Protein AF-A0A6N8SHF9-F1 (afdb_monomer)

Mean predicted aligned error: 7.09 Å

Solvent-accessible surface area (backbone atoms only — not comparable to full-atom values): 5812 Å² total; per-residue (Å²): 113,63,67,58,50,54,51,51,40,53,53,44,50,50,51,50,61,63,35,76,80,77,59,61,70,69,61,52,54,54,46,51,55,49,39,51,54,45,50,53,50,57,74,71,55,78,63,87,46,71,68,45,42,52,53,54,50,53,50,46,52,54,50,54,79,67,47,85,84,70,80,44,64,71,55,50,56,51,48,53,53,54,52,52,52,53,52,52,55,52,48,55,55,52,57,53,65,75,76,110

pLDDT: mean 82.64, std 9.95, range [54.16, 94.44]

Nearest PDB structures (foldseek):
  5f4y-assembly1_A  TM=4.133E-01  e=5.792E+00  Homo sapiens
  7jh6-assembly4_D  TM=4.321E-01  e=9.931E+00  synthetic construct

Secondary structure (DSSP, 8-state):
-HHHHHHHHHHHHHHHHHHTTT--HHHHHHHHHHHHHHHHHHHT----SHHHHHHHHHHHHHHHHT-TT---HHHHHHHHHHHHHHHHHHHHHHHHHHH-

Sequence (100 aa):
MVIALIGRFHEMRQQLYNSLHHCEGSVFDSLDKGVEAIFEAVMSYKPRNLAEYRETLLFLINAISRNDDGNNSRLISRLEELINQAVDELRVIGTIKTLS

Organism: NCBI:txid417745

Structure (mmCIF, N/CA/C/O backbone):
data_AF-A0A6N8SHF9-F1
#
_entry.id   AF-A0A6N8SHF9-F1
#
loop_
_atom_site.group_PDB
_atom_site.id
_atom_site.type_symbol
_atom_site.label_atom_id
_atom_site.label_alt_id
_atom_site.label_comp_id
_atom_site.label_asym_id
_atom_site.label_entity_id
_atom_site.label_seq_id
_atom_site.pdbx_PDB_ins_code
_atom_site.Cartn_x
_atom_site.Cartn_y
_atom_site.Cartn_z
_atom_site.occupancy
_atom_site.B_iso_or_equiv
_atom_site.auth_seq_id
_atom_site.auth_comp_id
_atom_site.auth_asym_id
_atom_site.auth_atom_id
_atom_site.pdbx_PDB_model_num
ATOM 1 N N . MET A 1 1 ? -8.780 -10.135 -1.903 1.00 82.38 1 MET A N 1
ATOM 2 C CA . MET A 1 1 ? -8.559 -9.511 -3.234 1.00 82.38 1 MET A CA 1
ATOM 3 C C . MET A 1 1 ? -7.219 -8.783 -3.302 1.00 82.38 1 MET A C 1
ATOM 5 O O . MET A 1 1 ? -6.463 -9.037 -4.229 1.00 82.38 1 MET A O 1
ATOM 9 N N . VAL A 1 2 ? -6.877 -7.954 -2.307 1.00 86.31 2 VAL A N 1
ATOM 10 C CA . VAL A 1 2 ? -5.578 -7.246 -2.254 1.00 86.31 2 VAL A CA 1
ATOM 11 C C . VAL A 1 2 ? -4.360 -8.170 -2.215 1.00 86.31 2 VAL A C 1
ATOM 13 O O . VAL A 1 2 ? -3.362 -7.877 -2.852 1.00 86.31 2 VAL A O 1
ATOM 16 N N . ILE A 1 3 ? -4.474 -9.338 -1.576 1.00 86.00 3 ILE A N 1
ATOM 17 C CA . ILE A 1 3 ? -3.411 -10.359 -1.550 1.00 86.00 3 ILE A CA 1
ATOM 18 C C . ILE A 1 3 ? -3.003 -10.774 -2.971 1.00 86.00 3 ILE A C 1
ATOM 20 O O . ILE A 1 3 ? -1.819 -10.874 -3.273 1.00 86.00 3 ILE A O 1
ATOM 24 N N . ALA A 1 4 ? -3.978 -10.953 -3.868 1.00 84.12 4 ALA A N 1
ATOM 25 C CA . ALA A 1 4 ? -3.707 -11.292 -5.263 1.00 84.12 4 ALA A CA 1
ATOM 26 C C . ALA A 1 4 ? -3.070 -10.118 -6.029 1.00 84.12 4 ALA A C 1
ATOM 28 O O . ALA A 1 4 ? -2.194 -10.337 -6.860 1.00 84.12 4 ALA A O 1
ATOM 29 N N . LEU A 1 5 ? -3.473 -8.875 -5.729 1.00 85.75 5 LEU A N 1
ATOM 30 C CA . LEU A 1 5 ? -2.858 -7.674 -6.307 1.00 85.75 5 LEU A CA 1
ATOM 31 C C . LEU A 1 5 ? -1.393 -7.533 -5.876 1.00 85.75 5 LEU A C 1
ATOM 33 O O . LEU A 1 5 ? -0.532 -7.308 -6.720 1.00 85.75 5 LEU A O 1
ATOM 37 N N . ILE A 1 6 ? -1.105 -7.728 -4.587 1.00 87.56 6 ILE A N 1
ATOM 38 C CA . ILE A 1 6 ? 0.254 -7.694 -4.033 1.00 87.56 6 ILE A CA 1
ATOM 39 C C . ILE A 1 6 ? 1.110 -8.814 -4.638 1.00 87.56 6 ILE A C 1
ATOM 41 O O . ILE A 1 6 ? 2.244 -8.565 -5.044 1.00 87.56 6 ILE A O 1
ATOM 45 N N . GLY A 1 7 ? 0.566 -10.027 -4.773 1.00 86.81 7 GLY A N 1
ATOM 46 C CA . GLY A 1 7 ? 1.251 -11.129 -5.458 1.00 86.81 7 GLY A CA 1
ATOM 47 C C . GLY A 1 7 ? 1.650 -10.754 -6.887 1.00 86.81 7 GLY A C 1
ATOM 48 O O . GLY A 1 7 ? 2.825 -10.830 -7.245 1.00 86.81 7 GLY A O 1
ATOM 49 N N . ARG A 1 8 ? 0.699 -10.228 -7.668 1.00 88.50 8 ARG A N 1
ATOM 50 C CA . ARG A 1 8 ? 0.949 -9.785 -9.046 1.00 88.50 8 ARG A CA 1
ATOM 51 C C . ARG A 1 8 ? 1.960 -8.637 -9.126 1.00 88.50 8 ARG A C 1
ATOM 53 O O . ARG A 1 8 ? 2.782 -8.611 -10.037 1.00 88.50 8 ARG A O 1
ATOM 60 N N . PHE A 1 9 ? 1.934 -7.703 -8.176 1.00 87.62 9 PHE A N 1
ATOM 61 C CA . PHE A 1 9 ? 2.932 -6.636 -8.084 1.00 87.62 9 PHE A CA 1
ATOM 62 C C . PHE A 1 9 ? 4.349 -7.203 -7.937 1.00 87.62 9 PHE A C 1
ATOM 64 O O . PHE A 1 9 ? 5.266 -6.776 -8.639 1.00 87.62 9 PHE A O 1
ATOM 71 N N . HIS A 1 10 ? 4.533 -8.183 -7.049 1.00 86.25 10 HIS A N 1
ATOM 72 C CA . HIS A 1 10 ? 5.833 -8.820 -6.844 1.00 86.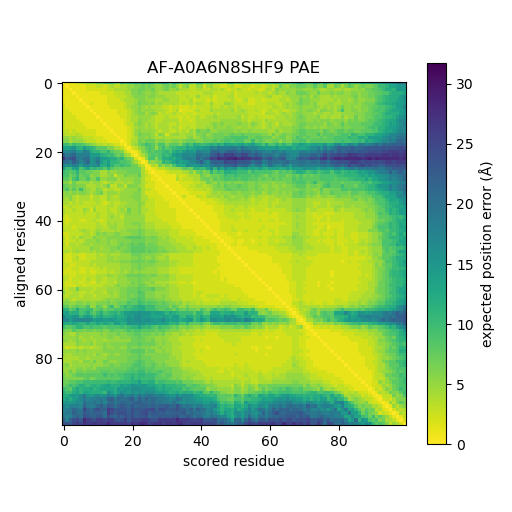25 10 HIS A CA 1
ATOM 73 C C . HIS A 1 10 ? 6.306 -9.588 -8.080 1.00 86.25 10 HIS A C 1
ATOM 75 O O . HIS A 1 10 ? 7.467 -9.442 -8.464 1.00 86.25 10 HIS A O 1
ATOM 81 N N . GLU A 1 11 ? 5.413 -10.332 -8.734 1.00 88.25 11 GLU A N 1
ATOM 82 C CA . GLU A 1 11 ? 5.714 -11.031 -9.988 1.00 88.25 11 GLU A CA 1
ATOM 83 C C . GLU A 1 11 ? 6.179 -10.057 -11.079 1.00 88.25 11 GLU A C 1
ATOM 85 O O . GLU A 1 11 ? 7.223 -10.267 -11.697 1.00 88.25 11 GLU A O 1
ATOM 90 N N . MET A 1 12 ? 5.456 -8.952 -11.283 1.00 85.69 12 MET A N 1
ATOM 91 C CA . MET A 1 12 ? 5.799 -7.962 -12.309 1.00 85.69 12 MET A CA 1
ATOM 92 C C . MET A 1 12 ? 7.096 -7.214 -11.989 1.00 85.69 12 MET A C 1
ATOM 94 O O . MET A 1 12 ? 7.918 -6.999 -12.879 1.00 85.69 12 MET A O 1
ATOM 98 N N . ARG A 1 13 ? 7.348 -6.888 -10.716 1.00 82.88 13 ARG A N 1
ATOM 99 C CA . ARG A 1 13 ? 8.640 -6.322 -10.299 1.00 82.88 13 ARG A CA 1
ATOM 100 C C . ARG A 1 13 ? 9.802 -7.278 -10.539 1.00 82.88 13 ARG A C 1
ATOM 102 O O . ARG A 1 13 ? 10.878 -6.838 -10.935 1.00 82.88 13 ARG A O 1
ATOM 109 N N . GLN A 1 14 ? 9.604 -8.571 -10.304 1.00 85.25 14 GLN A N 1
ATOM 110 C CA . GLN A 1 14 ? 10.625 -9.574 -10.589 1.00 85.25 14 GLN A CA 1
ATOM 111 C C . GLN A 1 14 ? 10.872 -9.700 -12.098 1.00 85.25 14 GLN A C 1
ATOM 113 O O . GLN A 1 14 ? 12.023 -9.789 -12.523 1.00 85.25 14 GLN A O 1
ATOM 118 N N . GLN A 1 15 ? 9.817 -9.642 -12.915 1.00 83.88 15 GLN A N 1
ATOM 119 C CA . GLN A 1 15 ? 9.943 -9.608 -14.373 1.00 83.88 15 GLN A CA 1
ATOM 120 C C . GLN A 1 15 ? 10.724 -8.377 -14.847 1.00 83.88 15 GLN A C 1
ATOM 122 O O . GLN A 1 15 ? 11.627 -8.536 -15.665 1.00 83.88 15 GLN A O 1
ATOM 127 N N . LEU A 1 16 ? 10.453 -7.184 -14.302 1.00 80.81 16 LEU A N 1
ATOM 128 C CA . LEU A 1 16 ? 11.238 -5.970 -14.578 1.00 80.81 16 LEU A CA 1
ATOM 129 C C . LEU A 1 16 ? 12.715 -6.154 -14.231 1.00 80.81 16 LEU A C 1
ATOM 131 O O . LEU A 1 16 ? 13.579 -5.869 -15.056 1.00 80.81 16 LEU A O 1
ATOM 135 N N . TYR A 1 17 ? 13.001 -6.682 -13.038 1.00 79.19 17 TYR A N 1
ATOM 136 C CA . TYR A 1 17 ? 14.372 -6.921 -12.590 1.00 79.19 17 TYR A CA 1
ATOM 137 C C . TYR A 1 17 ? 15.129 -7.871 -13.527 1.00 79.19 17 TYR A C 1
ATOM 139 O O . TYR A 1 17 ? 16.262 -7.602 -13.913 1.00 79.19 17 TYR A O 1
ATOM 147 N N . ASN A 1 18 ? 14.479 -8.951 -13.961 1.00 77.69 18 ASN A N 1
ATOM 148 C CA . ASN A 1 18 ? 15.073 -9.904 -14.900 1.00 77.69 18 ASN A CA 1
ATOM 149 C C . ASN A 1 18 ? 15.229 -9.313 -16.315 1.00 77.69 18 ASN A C 1
ATOM 151 O O . ASN A 1 18 ? 16.165 -9.662 -17.038 1.00 77.69 18 ASN A O 1
ATOM 155 N N . SER A 1 19 ? 14.327 -8.409 -16.705 1.00 72.75 19 SER A N 1
ATOM 156 C CA . SER A 1 19 ? 14.301 -7.769 -18.026 1.00 72.75 19 SER A CA 1
ATOM 157 C C . SER A 1 19 ? 15.353 -6.670 -18.183 1.00 72.75 19 SER A C 1
ATOM 159 O O . SER A 1 19 ? 15.799 -6.437 -19.305 1.00 72.75 19 SER A O 1
ATOM 161 N N . LEU A 1 20 ? 15.820 -6.059 -17.084 1.00 66.38 20 LEU A N 1
ATOM 162 C CA . LEU A 1 20 ? 16.904 -5.059 -17.078 1.00 66.38 20 LEU A CA 1
ATOM 163 C C . LEU A 1 20 ? 18.205 -5.556 -17.730 1.00 66.38 20 LEU A C 1
ATOM 165 O O . LEU A 1 20 ? 19.015 -4.745 -18.170 1.00 66.38 20 LEU A O 1
ATOM 169 N N . HIS A 1 21 ? 18.402 -6.873 -17.825 1.00 58.50 21 HIS A N 1
ATOM 170 C CA . HIS A 1 21 ? 19.574 -7.466 -18.467 1.00 58.50 21 HIS A CA 1
ATOM 171 C C . HIS A 1 21 ? 19.358 -7.878 -19.937 1.00 58.50 21 HIS A C 1
ATOM 173 O O . HIS A 1 21 ? 20.341 -8.182 -20.607 1.00 58.50 21 HIS A O 1
ATOM 179 N N . HIS A 1 22 ? 18.115 -7.922 -20.444 1.00 59.88 22 HIS A N 1
ATOM 180 C CA . HIS A 1 22 ? 17.806 -8.625 -21.705 1.00 59.88 22 HIS A CA 1
ATOM 181 C C . HIS A 1 22 ? 16.707 -8.011 -22.597 1.00 59.88 22 HIS A C 1
ATOM 183 O O . HIS A 1 22 ? 16.478 -8.547 -23.679 1.00 59.88 22 HIS A O 1
ATOM 189 N N . CYS A 1 23 ? 16.003 -6.946 -22.198 1.00 55.41 23 CYS A N 1
ATOM 190 C CA . CYS A 1 23 ? 14.841 -6.448 -22.953 1.00 55.41 23 CYS A CA 1
ATOM 191 C C . CYS A 1 23 ? 15.057 -5.095 -23.645 1.00 55.41 23 CYS A C 1
ATOM 193 O O . CYS A 1 23 ? 15.654 -4.174 -23.094 1.00 55.41 23 CYS A O 1
ATOM 195 N N . GLU A 1 24 ? 14.489 -4.977 -24.848 1.00 62.81 24 GLU A N 1
ATOM 196 C CA . GLU A 1 24 ? 14.307 -3.723 -25.582 1.00 62.81 24 GLU A CA 1
ATOM 197 C C . GLU A 1 24 ? 13.313 -2.797 -24.849 1.00 62.81 24 GLU A C 1
ATOM 199 O O . GLU A 1 24 ? 12.380 -3.261 -24.186 1.00 62.81 24 GLU A O 1
ATOM 204 N N . GLY A 1 25 ? 13.495 -1.477 -24.984 1.00 67.50 25 GLY A N 1
ATOM 205 C CA . GLY A 1 25 ? 12.820 -0.462 -24.157 1.00 67.50 25 GLY A CA 1
ATOM 206 C C . GLY A 1 25 ? 11.285 -0.518 -24.124 1.00 67.50 25 GLY A C 1
ATOM 207 O O . GLY A 1 25 ? 10.689 -0.171 -23.112 1.00 67.50 25 GLY A O 1
ATOM 208 N N . SER A 1 26 ? 10.620 -1.029 -25.166 1.00 73.81 26 SER A N 1
ATOM 209 C CA . SER A 1 26 ? 9.149 -1.096 -25.221 1.00 73.81 26 SER A CA 1
ATOM 210 C C . SER A 1 26 ? 8.532 -2.099 -24.235 1.00 73.81 26 SER A C 1
ATOM 212 O O . SER A 1 26 ? 7.445 -1.859 -23.704 1.00 73.81 26 SER A O 1
ATOM 214 N N . VAL A 1 27 ? 9.215 -3.216 -23.963 1.00 73.25 27 VAL A N 1
ATOM 215 C CA . VAL A 1 27 ? 8.761 -4.234 -23.000 1.00 73.25 27 VAL A CA 1
ATOM 216 C C . VAL A 1 27 ? 8.971 -3.741 -21.573 1.00 73.25 27 VAL A C 1
ATOM 218 O O . VAL A 1 27 ? 8.100 -3.926 -20.723 1.00 73.25 27 VAL A O 1
ATOM 221 N N . PHE A 1 28 ? 10.096 -3.064 -21.332 1.00 76.38 28 PHE A N 1
ATOM 222 C CA . PHE A 1 28 ? 10.392 -2.437 -20.050 1.00 76.38 28 PHE A CA 1
ATOM 223 C C . PHE A 1 28 ? 9.333 -1.383 -19.694 1.00 76.38 28 PHE A C 1
ATOM 225 O O . PHE A 1 28 ? 8.713 -1.488 -18.639 1.00 76.38 28 PHE A O 1
ATOM 232 N N . ASP A 1 29 ? 9.029 -0.463 -20.614 1.00 77.56 29 ASP A N 1
ATOM 233 C CA . ASP A 1 29 ? 8.022 0.587 -20.407 1.00 77.56 29 ASP A CA 1
ATOM 234 C C . ASP A 1 29 ? 6.626 0.022 -20.104 1.00 77.56 29 ASP A C 1
ATOM 236 O O . ASP A 1 29 ? 5.881 0.563 -19.284 1.00 77.56 29 ASP A O 1
ATOM 240 N N . SER A 1 30 ? 6.234 -1.066 -20.777 1.00 81.25 30 SER A N 1
ATOM 241 C CA . SER A 1 30 ? 4.936 -1.701 -20.531 1.00 81.25 30 SER A CA 1
ATOM 242 C C . SER A 1 30 ? 4.875 -2.379 -19.163 1.00 81.25 30 SER A C 1
ATOM 244 O O . SER A 1 30 ? 3.822 -2.360 -18.520 1.00 81.25 30 SER A O 1
ATOM 246 N N . LEU A 1 31 ? 5.965 -3.017 -18.736 1.00 78.75 31 LEU A N 1
ATOM 247 C CA . LEU A 1 31 ? 6.046 -3.667 -17.432 1.00 78.75 31 LEU A CA 1
ATOM 248 C C . LEU A 1 31 ? 6.077 -2.632 -16.302 1.00 78.75 31 LEU A C 1
ATOM 250 O O . LEU A 1 31 ? 5.388 -2.821 -15.301 1.00 78.75 31 LEU A O 1
ATOM 254 N N . ASP A 1 32 ? 6.800 -1.530 -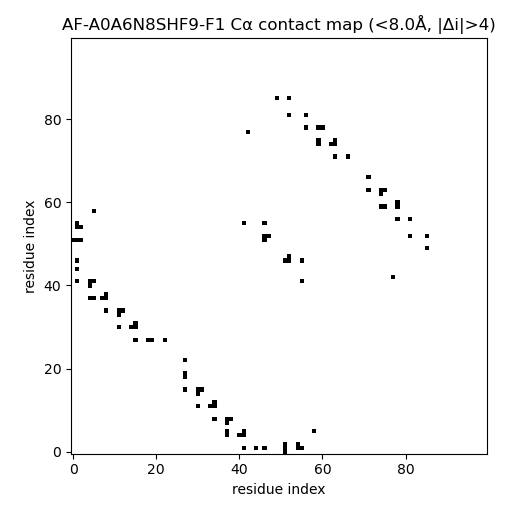16.491 1.00 80.81 32 ASP A N 1
ATOM 255 C CA . ASP A 1 32 ? 6.917 -0.438 -15.524 1.00 80.81 32 ASP A CA 1
ATOM 256 C C . ASP A 1 32 ? 5.562 0.242 -15.283 1.00 80.81 32 ASP A C 1
ATOM 258 O O . ASP A 1 32 ? 5.053 0.246 -14.160 1.00 80.81 32 ASP A O 1
ATOM 262 N N . LYS A 1 33 ? 4.869 0.639 -16.361 1.00 83.94 33 LYS A N 1
ATOM 263 C CA . LYS A 1 33 ? 3.489 1.160 -16.288 1.00 83.94 33 LYS A CA 1
ATOM 264 C C . LYS A 1 33 ? 2.524 0.190 -15.613 1.00 83.94 33 LYS A C 1
ATOM 266 O O . LYS A 1 33 ? 1.599 0.600 -14.914 1.00 83.94 33 LYS A O 1
ATOM 271 N N . GLY A 1 34 ? 2.706 -1.108 -15.842 1.00 84.25 34 GLY A N 1
ATOM 272 C CA . GLY A 1 34 ? 1.887 -2.136 -15.214 1.00 84.25 34 GLY A CA 1
ATOM 273 C C . GLY A 1 34 ? 2.137 -2.262 -13.709 1.00 84.25 34 GLY A C 1
ATOM 274 O O . GLY A 1 34 ? 1.186 -2.437 -12.946 1.00 84.25 34 GLY A O 1
ATOM 275 N N . VAL A 1 35 ? 3.392 -2.132 -13.270 1.00 84.50 35 VAL A N 1
ATOM 276 C CA . VAL A 1 35 ? 3.753 -2.088 -11.846 1.00 84.50 35 VAL A CA 1
ATOM 277 C C . VAL A 1 35 ? 3.158 -0.854 -11.178 1.00 84.50 35 VAL A C 1
ATOM 279 O O . VAL A 1 35 ? 2.550 -0.989 -10.113 1.00 84.50 35 VAL A O 1
ATOM 282 N N . GLU A 1 36 ? 3.250 0.313 -11.815 1.00 86.19 36 GLU A N 1
ATOM 283 C CA . GLU A 1 36 ? 2.652 1.550 -11.304 1.00 86.19 36 GLU A CA 1
ATOM 284 C C . GLU A 1 36 ? 1.123 1.445 -11.196 1.00 86.19 36 GLU A C 1
ATOM 286 O O . GLU A 1 36 ? 0.547 1.742 -10.151 1.00 86.19 36 GLU A O 1
ATOM 291 N N . ALA A 1 37 ? 0.448 0.901 -12.213 1.00 86.81 37 ALA A N 1
ATOM 292 C CA . ALA A 1 37 ? -1.002 0.707 -12.173 1.00 86.81 37 ALA A CA 1
ATOM 293 C C . ALA A 1 37 ? -1.455 -0.213 -11.023 1.00 86.81 37 ALA A C 1
ATOM 295 O O . ALA A 1 37 ? -2.471 0.047 -10.373 1.00 86.81 37 ALA A O 1
ATOM 296 N N . ILE A 1 38 ? -0.714 -1.293 -10.744 1.00 86.06 38 ILE A N 1
ATOM 297 C CA . ILE A 1 38 ? -1.033 -2.186 -9.619 1.00 86.06 38 ILE A CA 1
ATOM 298 C C . ILE A 1 38 ? -0.741 -1.504 -8.285 1.00 86.06 38 ILE A C 1
ATOM 300 O O . ILE A 1 38 ? -1.524 -1.657 -7.347 1.00 86.06 38 ILE A O 1
ATOM 304 N N . PHE A 1 39 ? 0.346 -0.740 -8.193 1.00 87.06 39 PHE A N 1
ATOM 305 C CA . PHE A 1 39 ? 0.656 0.043 -7.002 1.00 87.06 39 PHE A CA 1
ATOM 306 C C . PHE A 1 39 ? -0.489 1.002 -6.655 1.00 87.06 39 PHE A C 1
ATOM 308 O O . PHE A 1 39 ? -0.985 0.994 -5.529 1.00 87.06 39 PHE A O 1
ATOM 315 N N . GLU A 1 40 ? -0.985 1.745 -7.643 1.00 89.56 40 GLU A N 1
ATOM 316 C CA . GLU A 1 40 ? -2.132 2.646 -7.495 1.00 89.56 40 GLU A CA 1
ATOM 317 C C . GLU A 1 40 ? -3.419 1.909 -7.096 1.00 89.56 40 GLU A C 1
ATOM 319 O O . GLU A 1 40 ? -4.192 2.382 -6.251 1.00 89.56 40 GLU A O 1
ATOM 324 N N . ALA A 1 41 ? -3.630 0.707 -7.637 1.00 89.44 41 ALA A N 1
ATOM 325 C CA . ALA A 1 41 ? -4.753 -0.139 -7.252 1.00 89.44 41 ALA A CA 1
ATOM 326 C C . ALA A 1 41 ? -4.664 -0.589 -5.783 1.00 89.44 41 ALA A C 1
ATOM 328 O O . ALA A 1 41 ? -5.686 -0.607 -5.097 1.00 89.44 41 ALA A O 1
ATOM 329 N N . VAL A 1 42 ? -3.467 -0.921 -5.281 1.00 88.75 42 VAL A N 1
ATOM 330 C CA . VAL A 1 42 ? -3.251 -1.259 -3.862 1.00 88.75 42 VAL A CA 1
ATOM 331 C C . VAL A 1 42 ? -3.432 -0.023 -2.977 1.00 88.75 42 VAL A C 1
ATOM 333 O O . VAL A 1 42 ? -4.124 -0.107 -1.964 1.00 88.75 42 VAL A O 1
ATOM 336 N N . MET A 1 43 ? -2.901 1.134 -3.383 1.00 89.12 43 MET A N 1
ATOM 337 C CA . MET A 1 43 ? -3.069 2.404 -2.662 1.00 89.12 43 MET A CA 1
ATOM 338 C C . MET A 1 43 ? -4.543 2.781 -2.489 1.00 89.12 43 MET A C 1
ATOM 340 O O . MET A 1 43 ? -4.944 3.222 -1.415 1.00 89.12 43 MET A O 1
ATOM 344 N N . SER A 1 44 ? -5.360 2.554 -3.516 1.00 90.81 44 SER A N 1
ATOM 345 C CA . SER A 1 44 ? -6.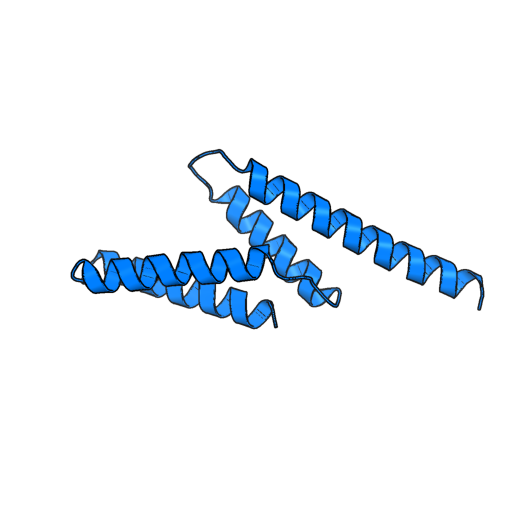794 2.874 -3.511 1.00 90.81 44 SER A CA 1
ATOM 346 C C . SER A 1 44 ? -7.666 1.772 -2.896 1.00 90.81 44 SER A C 1
ATOM 348 O O . SER A 1 44 ? -8.872 1.955 -2.715 1.00 90.81 44 SER A O 1
ATOM 350 N N . TYR A 1 45 ? -7.092 0.605 -2.592 1.00 92.06 45 TYR A N 1
ATOM 351 C CA . TYR A 1 45 ? -7.854 -0.535 -2.101 1.00 92.06 45 TYR A CA 1
ATOM 352 C C . TYR A 1 45 ? -8.344 -0.294 -0.674 1.00 92.06 45 TYR A C 1
ATOM 354 O O . TYR A 1 45 ? -7.555 0.038 0.208 1.00 92.06 45 TYR A O 1
ATOM 362 N N . LYS A 1 46 ? -9.640 -0.523 -0.431 1.00 90.81 46 LYS A N 1
ATOM 363 C CA . LYS A 1 46 ? -10.227 -0.528 0.913 1.00 90.81 46 LYS A CA 1
ATOM 364 C C . LYS A 1 46 ? -10.247 -1.959 1.472 1.00 90.81 46 LYS A C 1
ATOM 366 O O . LYS A 1 46 ? -11.005 -2.786 0.948 1.00 90.81 46 LYS A O 1
ATOM 371 N N . PRO A 1 47 ? -9.447 -2.268 2.510 1.00 91.19 47 PRO A N 1
ATOM 372 C CA . PRO A 1 47 ? -9.488 -3.564 3.175 1.00 91.19 47 PRO A CA 1
ATOM 373 C C . PRO A 1 47 ? -10.865 -3.871 3.756 1.00 91.19 47 PRO A C 1
ATOM 375 O O . PRO A 1 47 ? -11.571 -2.976 4.208 1.00 91.19 47 PRO A O 1
ATOM 378 N N . ARG A 1 48 ? -11.262 -5.147 3.718 1.00 89.62 48 ARG A N 1
ATOM 379 C CA . ARG A 1 48 ? -12.596 -5.585 4.178 1.00 89.62 48 ARG A CA 1
ATOM 380 C C . ARG A 1 48 ? -12.558 -6.480 5.409 1.00 89.62 48 ARG A C 1
ATOM 382 O O . ARG A 1 48 ? -13.600 -6.846 5.939 1.00 89.62 48 ARG A O 1
ATOM 389 N N . ASN A 1 49 ? -11.371 -6.931 5.790 1.00 87.75 49 ASN A N 1
ATOM 390 C CA . ASN A 1 49 ? -11.150 -7.808 6.928 1.00 87.75 49 ASN A CA 1
ATOM 391 C C . ASN A 1 49 ? -9.711 -7.650 7.433 1.00 87.75 49 ASN A C 1
ATOM 393 O O . ASN A 1 49 ? -8.856 -7.091 6.743 1.00 87.75 49 ASN A O 1
ATOM 397 N N . LEU A 1 50 ? -9.442 -8.183 8.626 1.00 85.69 50 LEU A N 1
ATOM 398 C CA . LEU A 1 50 ? -8.143 -8.061 9.294 1.00 85.69 50 LEU A CA 1
ATOM 399 C C . LEU A 1 50 ? -6.972 -8.594 8.460 1.00 85.69 50 LEU A C 1
ATOM 401 O O . LEU A 1 50 ? -5.893 -8.007 8.488 1.00 85.69 50 LEU A O 1
ATOM 405 N N . ALA A 1 51 ? -7.176 -9.676 7.702 1.00 88.56 51 ALA A N 1
ATOM 406 C CA . ALA A 1 51 ? -6.132 -10.212 6.835 1.00 88.56 51 ALA A CA 1
ATOM 407 C C . ALA A 1 51 ? -5.790 -9.217 5.716 1.00 88.56 51 ALA A C 1
ATOM 409 O O . ALA A 1 51 ? -4.622 -8.935 5.480 1.00 88.56 51 ALA A O 1
ATOM 410 N N . GLU A 1 52 ? -6.792 -8.613 5.075 1.00 91.62 52 GLU A N 1
ATOM 411 C CA . GLU A 1 52 ? -6.555 -7.595 4.047 1.00 91.62 52 GLU A CA 1
ATOM 412 C C . GLU A 1 52 ? -5.923 -6.317 4.612 1.00 91.62 52 GLU A C 1
ATOM 414 O O . GLU A 1 52 ? -5.063 -5.735 3.948 1.00 91.62 52 GLU A O 1
ATOM 419 N N . TYR A 1 53 ? -6.290 -5.899 5.830 1.00 90.12 53 TYR A N 1
ATOM 420 C CA . TYR A 1 53 ? -5.633 -4.775 6.508 1.00 90.12 53 TYR A CA 1
ATOM 421 C C . TYR A 1 53 ? -4.156 -5.075 6.727 1.00 90.12 53 TYR A C 1
ATOM 423 O O . TYR A 1 53 ? -3.305 -4.299 6.300 1.00 90.12 53 TYR A O 1
ATOM 431 N N . ARG A 1 54 ? -3.846 -6.228 7.331 1.00 90.44 54 ARG A N 1
ATOM 432 C CA . ARG A 1 54 ? -2.470 -6.654 7.601 1.00 90.44 54 ARG A CA 1
ATOM 433 C C . ARG A 1 54 ? -1.615 -6.628 6.338 1.00 90.44 54 ARG A C 1
ATOM 435 O O . ARG A 1 54 ? -0.531 -6.057 6.353 1.00 90.44 54 ARG A O 1
ATOM 442 N N . GLU A 1 55 ? -2.101 -7.225 5.256 1.00 92.62 55 GLU A N 1
ATOM 443 C CA . GLU A 1 55 ? -1.335 -7.340 4.012 1.00 92.62 55 GLU A CA 1
ATOM 444 C C . GLU A 1 55 ? -1.133 -5.981 3.333 1.00 92.62 55 GLU A C 1
ATOM 446 O O . GLU A 1 55 ? -0.033 -5.679 2.875 1.00 92.62 55 GLU A O 1
ATOM 451 N N . THR A 1 56 ? -2.149 -5.115 3.351 1.00 91.75 56 THR A N 1
ATOM 452 C CA . THR A 1 56 ? -2.025 -3.749 2.817 1.00 91.75 56 THR A CA 1
ATOM 453 C C . THR A 1 56 ? -1.036 -2.918 3.644 1.00 91.75 56 THR A C 1
ATOM 455 O O . THR A 1 56 ? -0.189 -2.229 3.082 1.00 91.75 56 THR A O 1
ATOM 458 N N . LEU A 1 57 ? -1.080 -3.017 4.977 1.00 91.56 57 LEU A N 1
ATOM 459 C CA . LEU A 1 57 ? -0.148 -2.316 5.867 1.00 91.56 57 LEU A CA 1
ATOM 460 C C . LEU A 1 57 ? 1.297 -2.799 5.674 1.00 91.56 57 LEU A C 1
ATOM 462 O O . LEU A 1 57 ? 2.205 -1.980 5.554 1.00 91.56 57 LEU A O 1
ATOM 466 N N . LEU A 1 58 ? 1.520 -4.115 5.596 1.00 92.06 58 LEU A N 1
ATOM 467 C CA . LEU A 1 58 ? 2.850 -4.682 5.344 1.00 92.06 58 LEU A CA 1
ATOM 468 C C . LEU A 1 58 ? 3.404 -4.254 3.984 1.00 92.06 58 LEU A C 1
ATOM 470 O O . LEU A 1 58 ? 4.590 -3.941 3.876 1.00 92.06 58 LEU A O 1
ATOM 474 N N . PHE A 1 59 ? 2.553 -4.201 2.958 1.00 91.00 59 PHE A N 1
ATOM 475 C CA . PHE A 1 59 ? 2.929 -3.675 1.652 1.00 91.00 59 PHE A CA 1
ATOM 476 C C . PHE A 1 59 ? 3.409 -2.221 1.742 1.00 91.00 59 PHE A C 1
ATOM 478 O O . PHE A 1 59 ? 4.491 -1.908 1.248 1.00 91.00 59 PHE A O 1
ATOM 485 N N . LEU A 1 60 ? 2.657 -1.350 2.424 1.00 91.19 60 LEU A N 1
ATOM 486 C CA . LEU A 1 60 ? 3.017 0.062 2.594 1.00 91.19 60 LEU A CA 1
ATOM 487 C C . LEU A 1 60 ? 4.313 0.239 3.396 1.00 91.19 60 LEU A C 1
ATOM 489 O O . LEU A 1 60 ? 5.174 1.012 2.990 1.00 91.19 60 LEU A O 1
ATOM 493 N N . ILE A 1 61 ? 4.501 -0.514 4.484 1.00 90.81 61 ILE A N 1
ATOM 494 C CA . ILE A 1 61 ? 5.744 -0.497 5.278 1.00 90.81 61 ILE A CA 1
ATOM 495 C C . ILE A 1 61 ? 6.946 -0.922 4.419 1.00 90.81 61 ILE A C 1
ATOM 497 O O . ILE A 1 61 ? 8.012 -0.302 4.466 1.00 90.81 61 ILE A O 1
ATOM 501 N N . ASN A 1 62 ? 6.777 -1.953 3.589 1.00 89.75 62 ASN A N 1
ATOM 502 C CA . ASN A 1 62 ? 7.818 -2.391 2.662 1.00 89.75 62 ASN A CA 1
ATOM 503 C C . ASN A 1 62 ? 8.102 -1.351 1.571 1.00 89.75 62 ASN A C 1
ATOM 505 O O . ASN A 1 62 ? 9.258 -1.185 1.190 1.00 89.75 62 ASN A O 1
ATOM 509 N N . ALA A 1 63 ? 7.082 -0.646 1.078 1.00 87.75 63 ALA A N 1
ATOM 510 C CA . ALA A 1 63 ? 7.262 0.434 0.114 1.00 87.75 63 ALA A CA 1
ATOM 511 C C . ALA A 1 63 ? 8.029 1.612 0.735 1.00 87.75 63 ALA A C 1
ATOM 513 O O . ALA A 1 63 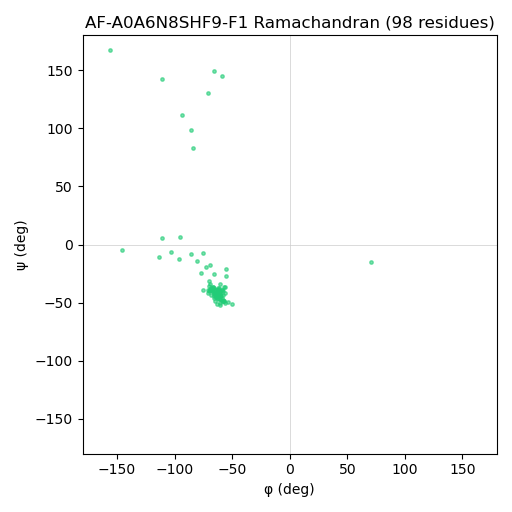? 9.002 2.070 0.150 1.00 87.75 63 ALA A O 1
ATOM 514 N N . ILE A 1 64 ? 7.660 2.031 1.952 1.00 87.50 64 ILE A N 1
ATOM 515 C CA . ILE A 1 64 ? 8.323 3.117 2.694 1.00 87.50 64 ILE A CA 1
ATOM 516 C C . ILE A 1 64 ? 9.793 2.789 2.963 1.00 87.50 64 ILE A C 1
ATOM 518 O O . ILE A 1 64 ? 10.663 3.624 2.732 1.00 87.50 64 ILE A O 1
ATOM 522 N N . SER A 1 65 ? 10.080 1.574 3.442 1.00 86.62 65 SER A N 1
ATOM 523 C CA . SER A 1 65 ? 11.446 1.171 3.817 1.00 86.62 65 SER A CA 1
ATOM 524 C C . SER A 1 65 ? 12.403 1.024 2.632 1.00 86.62 65 SER A C 1
ATOM 526 O O . SER A 1 65 ? 13.611 1.004 2.839 1.00 86.62 65 SER A O 1
ATOM 528 N N . ARG A 1 66 ? 11.874 0.909 1.409 1.00 84.12 66 ARG A N 1
ATOM 529 C CA . ARG A 1 66 ? 12.646 0.746 0.167 1.00 84.12 66 ARG A CA 1
ATOM 530 C C . ARG A 1 66 ? 12.580 1.967 -0.749 1.00 84.12 66 ARG A C 1
ATOM 532 O O . ARG A 1 66 ? 13.021 1.877 -1.890 1.00 84.12 66 ARG A O 1
ATOM 539 N N . ASN A 1 67 ? 11.957 3.055 -0.302 1.00 81.19 67 ASN A N 1
ATOM 540 C CA . ASN A 1 67 ? 11.863 4.275 -1.087 1.00 81.19 67 ASN A CA 1
ATOM 541 C C . ASN A 1 67 ? 13.112 5.133 -0.858 1.00 81.19 67 ASN A C 1
ATOM 543 O O . ASN A 1 67 ? 13.203 5.856 0.137 1.00 81.19 67 ASN A O 1
ATOM 547 N N . ASP A 1 68 ? 14.054 5.038 -1.792 1.00 71.38 68 ASP A N 1
ATOM 548 C CA . ASP A 1 68 ? 15.332 5.752 -1.743 1.00 71.38 68 ASP A CA 1
ATOM 549 C C . ASP A 1 68 ? 15.183 7.261 -2.023 1.00 71.38 68 ASP A C 1
ATOM 551 O O . ASP A 1 68 ? 16.024 8.050 -1.593 1.00 71.38 68 ASP A O 1
ATOM 555 N N . ASP A 1 69 ? 14.078 7.690 -2.648 1.00 74.44 69 ASP A N 1
ATOM 556 C CA . ASP A 1 69 ? 13.812 9.103 -2.966 1.00 74.44 69 ASP A CA 1
ATOM 557 C C . ASP A 1 69 ? 13.398 9.925 -1.730 1.00 74.44 69 ASP A C 1
ATOM 559 O O . ASP A 1 69 ? 13.233 11.146 -1.798 1.00 74.44 69 ASP A O 1
ATOM 563 N N . GLY A 1 70 ? 13.179 9.269 -0.584 1.00 65.81 70 GLY A N 1
ATOM 564 C CA . GLY A 1 70 ? 12.893 9.896 0.711 1.00 65.81 70 GLY A CA 1
ATOM 565 C C . GLY A 1 70 ? 11.511 10.554 0.840 1.00 65.81 70 GLY A C 1
ATOM 566 O O . GLY A 1 70 ? 11.052 10.807 1.957 1.00 65.81 70 GLY A O 1
ATOM 567 N N . ASN A 1 71 ? 10.792 10.790 -0.262 1.00 82.00 71 ASN A N 1
ATOM 568 C CA . ASN A 1 71 ? 9.437 11.336 -0.225 1.00 82.00 71 ASN A CA 1
ATOM 569 C C . ASN A 1 71 ? 8.389 10.236 0.002 1.00 82.00 71 ASN A C 1
ATOM 571 O O . ASN A 1 71 ? 7.738 9.750 -0.920 1.00 82.00 71 ASN A O 1
ATOM 575 N N . ASN A 1 72 ? 8.201 9.882 1.271 1.00 87.81 72 ASN A N 1
ATOM 576 C CA . ASN A 1 72 ? 7.220 8.891 1.712 1.00 87.81 72 ASN A CA 1
ATOM 577 C C . ASN A 1 72 ? 5.882 9.489 2.168 1.00 87.81 72 ASN A C 1
ATOM 579 O O . ASN A 1 72 ? 5.031 8.750 2.657 1.00 87.81 72 ASN A O 1
ATOM 583 N N . SER A 1 73 ? 5.672 10.800 2.013 1.00 89.81 73 SER A N 1
ATOM 584 C CA . SER A 1 73 ? 4.504 11.515 2.558 1.00 89.81 73 SER A CA 1
ATOM 585 C C . SER A 1 73 ? 3.174 10.836 2.212 1.00 89.81 73 SER A C 1
ATOM 587 O O . SER A 1 73 ? 2.404 10.484 3.102 1.00 89.81 73 SER A O 1
ATOM 589 N N . ARG A 1 74 ? 2.953 10.539 0.928 1.00 90.38 74 ARG A N 1
ATOM 590 C CA . ARG A 1 74 ? 1.745 9.862 0.436 1.00 90.38 74 ARG A CA 1
ATOM 591 C C . ARG A 1 74 ? 1.556 8.459 1.026 1.00 90.38 74 ARG A C 1
ATOM 593 O O . ARG A 1 74 ? 0.430 8.072 1.332 1.00 90.38 74 ARG A O 1
ATOM 600 N N . LEU A 1 75 ? 2.642 7.701 1.184 1.00 90.62 75 LEU A N 1
ATOM 601 C CA . LEU A 1 75 ? 2.604 6.347 1.743 1.00 90.62 75 LEU A CA 1
ATOM 602 C C . LEU A 1 75 ? 2.300 6.371 3.242 1.00 90.62 75 LEU A C 1
ATOM 604 O O . LEU A 1 75 ? 1.494 5.573 3.714 1.00 90.62 75 LEU A O 1
ATOM 608 N N . ILE A 1 76 ? 2.906 7.312 3.967 1.00 91.44 76 ILE A N 1
ATOM 609 C CA . ILE A 1 76 ? 2.688 7.511 5.402 1.00 91.44 76 ILE A CA 1
ATOM 610 C C . ILE A 1 76 ? 1.243 7.939 5.658 1.00 91.44 76 ILE A C 1
ATOM 612 O O . ILE A 1 76 ? 0.569 7.302 6.461 1.00 91.44 76 ILE A O 1
ATOM 616 N N . SER A 1 77 ? 0.721 8.926 4.923 1.00 93.38 77 SER A N 1
ATOM 617 C CA . SER A 1 77 ? -0.676 9.354 5.079 1.00 93.38 77 SER A CA 1
ATOM 618 C C . SER A 1 77 ? -1.660 8.209 4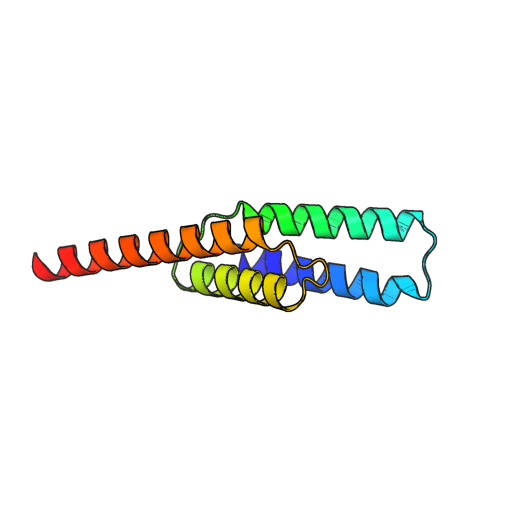.833 1.00 93.38 77 SER A C 1
ATOM 620 O O . SER A 1 77 ? -2.640 8.060 5.561 1.00 93.38 77 SER A O 1
ATOM 622 N N . ARG A 1 78 ? -1.388 7.351 3.841 1.00 93.12 78 ARG A N 1
ATOM 623 C CA . ARG A 1 78 ? -2.226 6.173 3.590 1.00 93.12 78 ARG A CA 1
ATOM 624 C C . ARG A 1 78 ? -2.126 5.137 4.711 1.00 93.12 78 ARG A C 1
ATOM 626 O O . ARG A 1 78 ? -3.135 4.540 5.080 1.00 93.12 78 ARG A O 1
ATOM 633 N N . LEU A 1 79 ? -0.927 4.921 5.249 1.00 92.94 79 LEU A N 1
ATOM 634 C CA . LEU A 1 79 ? -0.700 4.022 6.379 1.00 92.94 79 LEU A CA 1
ATOM 635 C C . LEU A 1 79 ? -1.491 4.483 7.614 1.00 92.94 79 LEU A C 1
ATOM 637 O O . LEU A 1 79 ? -2.183 3.675 8.230 1.00 92.94 79 LEU A O 1
ATOM 641 N N . GLU A 1 80 ? -1.433 5.776 7.936 1.00 93.06 80 GLU A N 1
ATOM 642 C CA . GLU A 1 80 ? -2.174 6.384 9.048 1.00 93.06 80 GLU A CA 1
ATOM 643 C C . GLU A 1 80 ? -3.690 6.230 8.879 1.00 93.06 80 GLU A C 1
ATOM 645 O O . GLU A 1 80 ? -4.382 5.838 9.820 1.00 93.06 80 GLU A O 1
ATOM 650 N N . GLU A 1 81 ? -4.211 6.478 7.675 1.00 94.44 81 GLU A N 1
ATOM 651 C CA . GLU A 1 81 ? -5.633 6.307 7.369 1.00 94.44 81 GLU A CA 1
ATOM 652 C C . GLU A 1 81 ? -6.102 4.869 7.642 1.00 94.44 81 GLU A C 1
ATOM 654 O O . GLU A 1 81 ? -7.115 4.660 8.310 1.00 94.44 81 GLU A O 1
ATOM 659 N N . LEU A 1 82 ? -5.348 3.872 7.170 1.00 92.31 82 LEU A N 1
ATOM 660 C CA . LEU A 1 82 ? -5.691 2.460 7.351 1.00 92.31 82 LEU A CA 1
ATOM 661 C C . LEU A 1 82 ? -5.585 2.010 8.811 1.00 92.31 82 LEU A C 1
ATOM 663 O O . LEU A 1 82 ? -6.414 1.219 9.260 1.00 92.31 82 LEU A O 1
ATOM 667 N N . ILE A 1 83 ? -4.597 2.510 9.560 1.00 90.38 83 ILE A N 1
ATOM 668 C CA . ILE A 1 83 ? -4.476 2.236 10.999 1.00 90.38 83 ILE A CA 1
ATOM 669 C C . ILE A 1 83 ? -5.694 2.793 11.740 1.00 90.38 83 ILE A C 1
ATOM 671 O O . ILE A 1 83 ? -6.301 2.073 12.533 1.00 90.38 83 ILE A O 1
ATOM 675 N N . ASN A 1 84 ? -6.087 4.036 11.457 1.00 90.94 84 ASN A N 1
ATOM 676 C CA . ASN A 1 84 ? -7.247 4.657 12.095 1.00 90.94 84 ASN A CA 1
ATOM 677 C C . ASN A 1 84 ? -8.545 3.901 11.770 1.00 90.94 84 ASN A C 1
ATOM 679 O O . ASN A 1 84 ? -9.310 3.590 12.682 1.00 90.94 84 ASN A O 1
ATOM 683 N N . GLN A 1 85 ? -8.750 3.508 10.508 1.00 89.25 85 GLN A N 1
ATOM 684 C CA . GLN A 1 85 ? -9.910 2.700 10.108 1.00 89.25 85 GLN A CA 1
AT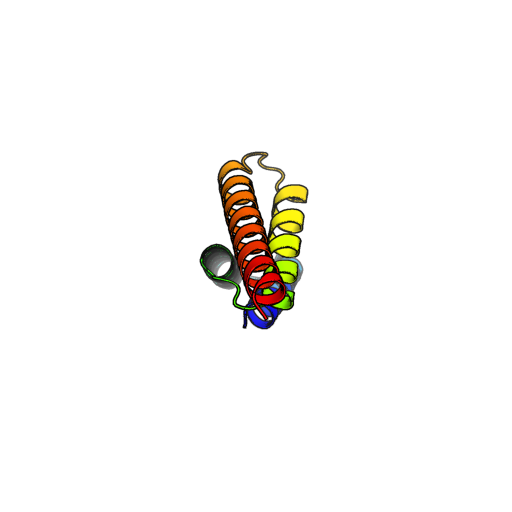OM 685 C C . GLN A 1 85 ? -9.952 1.347 10.835 1.00 89.25 85 GLN A C 1
ATOM 687 O O . GLN A 1 85 ? -10.997 0.962 11.358 1.00 89.25 85 GLN A O 1
ATOM 692 N N . ALA A 1 86 ? -8.815 0.652 10.939 1.00 86.19 86 ALA A N 1
ATOM 693 C CA . ALA A 1 86 ? -8.738 -0.616 11.660 1.00 86.19 86 ALA A CA 1
ATOM 694 C C . ALA A 1 86 ? -9.046 -0.453 13.162 1.00 86.19 86 ALA A C 1
ATOM 696 O O . ALA A 1 86 ? -9.730 -1.292 13.752 1.00 86.19 86 ALA A O 1
ATOM 697 N N . VAL A 1 87 ? -8.569 0.628 13.789 1.00 87.56 87 VAL A N 1
ATOM 698 C CA . VAL A 1 87 ? -8.865 0.941 15.196 1.00 87.56 87 VAL A CA 1
ATOM 699 C C . VAL A 1 87 ? -10.356 1.210 15.402 1.00 87.56 87 VAL A C 1
ATOM 701 O O . VAL A 1 87 ? -10.939 0.696 16.361 1.00 87.56 87 VAL A O 1
ATOM 704 N N . ASP A 1 88 ? -10.986 1.974 14.512 1.00 86.81 88 ASP A N 1
ATOM 705 C CA . ASP A 1 88 ? -12.412 2.291 14.607 1.00 86.81 88 ASP A CA 1
ATOM 706 C C . ASP A 1 88 ? -13.290 1.044 14.434 1.00 86.81 88 ASP A C 1
ATOM 708 O O . ASP A 1 88 ? -14.221 0.831 15.215 1.00 86.81 88 ASP A O 1
ATOM 712 N N . GLU A 1 89 ? -12.954 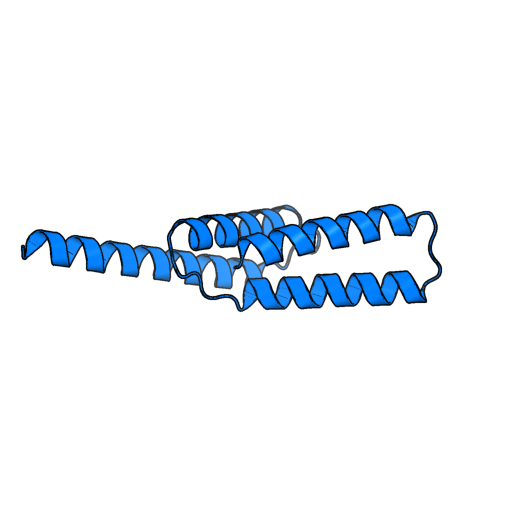0.157 13.494 1.00 81.00 89 GLU A N 1
ATOM 713 C CA . GLU A 1 89 ? -13.648 -1.127 13.326 1.00 81.00 89 GLU A CA 1
ATOM 714 C C . GLU A 1 89 ? -13.552 -2.007 14.586 1.00 81.00 89 GLU A C 1
ATOM 716 O O . GLU A 1 89 ? -14.548 -2.588 15.028 1.00 81.00 89 GLU A O 1
ATOM 721 N N . LEU A 1 90 ? -12.375 -2.070 15.219 1.00 79.00 90 LEU A N 1
ATOM 722 C CA . LEU A 1 90 ? -12.178 -2.822 16.463 1.00 79.00 90 LEU A CA 1
ATOM 723 C C . LEU A 1 90 ? -12.962 -2.226 17.642 1.00 79.00 90 LEU A C 1
ATOM 725 O O . LEU A 1 90 ? -13.501 -2.980 18.460 1.00 79.00 90 LEU A O 1
ATOM 729 N N . ARG A 1 91 ? -13.067 -0.893 17.728 1.00 79.00 91 ARG A N 1
ATOM 730 C CA . ARG A 1 91 ? -13.870 -0.209 18.758 1.00 79.00 91 ARG A CA 1
ATOM 731 C C . ARG A 1 91 ? -15.347 -0.567 18.650 1.00 79.00 91 ARG A C 1
ATOM 733 O O . ARG A 1 91 ? -15.944 -0.925 19.662 1.00 79.00 91 ARG A O 1
ATOM 740 N N . VAL A 1 92 ? -15.910 -0.544 17.441 1.0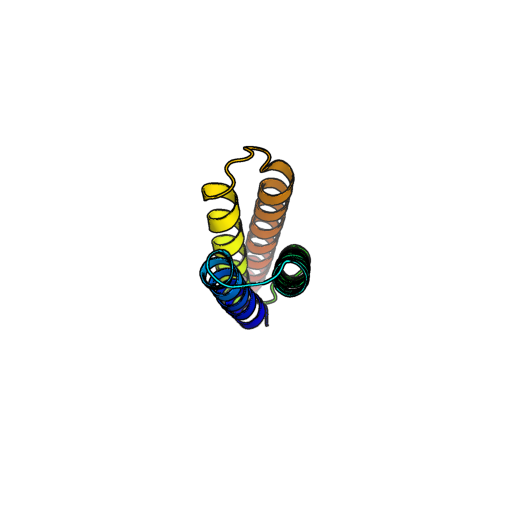0 73.12 92 VAL A N 1
ATOM 741 C CA . VAL A 1 92 ? -17.319 -0.902 17.201 1.00 73.12 92 VAL A CA 1
ATOM 742 C C . VAL A 1 92 ? -17.613 -2.331 17.669 1.00 73.12 92 VAL A C 1
ATOM 744 O O . VAL A 1 92 ? -18.606 -2.564 18.359 1.00 73.12 92 VAL A O 1
ATOM 747 N N . ILE A 1 93 ? -16.726 -3.285 17.370 1.00 71.19 93 ILE A N 1
ATOM 748 C CA . ILE A 1 93 ? -16.874 -4.679 17.818 1.00 71.19 93 ILE A CA 1
ATOM 749 C C . ILE A 1 93 ? -16.833 -4.780 19.351 1.00 71.19 93 ILE A C 1
ATOM 751 O O . ILE A 1 93 ? -17.621 -5.524 19.942 1.00 71.19 93 ILE A O 1
ATOM 755 N N . GLY A 1 94 ? -15.935 -4.034 20.002 1.00 67.38 94 GLY A N 1
ATOM 756 C CA . GLY A 1 94 ? -15.839 -3.977 21.462 1.00 67.38 94 GLY A CA 1
ATOM 757 C C . GLY A 1 94 ? -17.116 -3.449 22.119 1.00 67.38 94 GLY A C 1
ATOM 758 O O . GLY A 1 94 ? -17.607 -4.056 23.068 1.00 67.38 94 GLY A O 1
ATOM 759 N N . THR A 1 95 ? -17.698 -2.378 21.573 1.00 67.31 95 THR A N 1
ATOM 760 C CA . THR A 1 95 ? -18.948 -1.787 22.076 1.00 67.31 95 THR A CA 1
ATOM 761 C C . THR A 1 95 ? -20.146 -2.727 21.919 1.00 67.31 95 THR A C 1
ATOM 763 O O . THR A 1 95 ? -20.965 -2.829 22.831 1.00 67.31 95 THR A O 1
ATOM 766 N N . ILE A 1 96 ? -20.242 -3.465 20.807 1.00 66.38 96 ILE A N 1
ATOM 767 C CA . ILE A 1 96 ? -21.318 -4.450 20.606 1.00 66.38 96 ILE A CA 1
ATOM 768 C C . ILE A 1 96 ? -21.221 -5.578 21.643 1.00 66.38 96 ILE A C 1
ATOM 770 O O . ILE A 1 96 ? -22.232 -5.941 22.236 1.00 66.38 96 ILE A O 1
ATOM 774 N N . LYS A 1 97 ? -20.011 -6.084 21.927 1.00 59.84 97 LYS A N 1
ATOM 775 C CA . LYS A 1 97 ? -19.801 -7.145 22.931 1.00 59.84 97 LYS A CA 1
ATOM 776 C C . LYS A 1 97 ? -20.122 -6.722 24.365 1.00 59.84 97 LYS A C 1
ATOM 778 O O . LYS A 1 97 ? -20.411 -7.582 25.183 1.00 59.84 97 LYS A O 1
ATOM 783 N N . THR A 1 98 ? -20.044 -5.433 24.692 1.00 61.28 98 THR A N 1
ATOM 784 C CA . THR A 1 98 ? -20.427 -4.933 26.024 1.00 61.28 98 THR A CA 1
ATOM 785 C C . THR A 1 98 ? -21.936 -4.752 26.204 1.00 61.28 98 THR A C 1
ATOM 787 O O . THR A 1 98 ? -22.386 -4.568 27.330 1.00 61.28 98 THR A O 1
ATOM 790 N N . LEU A 1 99 ? -22.708 -4.775 25.112 1.00 57.75 99 LEU A N 1
ATOM 791 C CA . LEU A 1 99 ? -24.165 -4.592 25.113 1.00 57.75 99 LEU A CA 1
ATOM 792 C C . LEU A 1 99 ? -24.947 -5.911 24.943 1.00 57.75 99 LEU A C 1
ATOM 794 O O . LEU A 1 99 ? -26.174 -5.885 25.030 1.00 57.75 99 LEU A O 1
ATOM 798 N N . SER A 1 100 ? -24.259 -7.030 24.685 1.00 54.16 100 SER A N 1
ATOM 799 C CA . SER A 1 100 ? -24.811 -8.391 24.549 1.00 54.16 100 SER A CA 1
ATOM 800 C C . SER A 1 100 ? -24.569 -9.229 25.796 1.00 54.16 100 SER A C 1
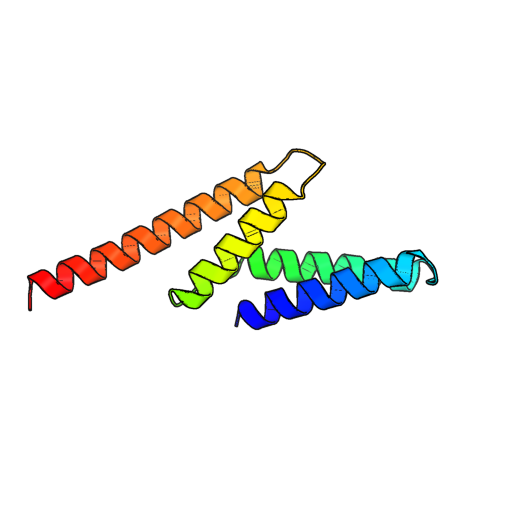ATOM 802 O O . SER A 1 100 ? -25.497 -9.955 26.204 1.00 54.16 100 SER A O 1
#

Radius of gyration: 17.14 Å; Cα contacts (8 Å, |Δi|>4): 50; chains: 1; bounding box: 44×23×52 Å

Foldseek 3Di:
DLVVLVVVLVVLVVVLVVCVVPDDPVVNVVSVVVNVVSVVVLLPDDDDDPVNLVVSLVVLVVCCVPPPVNPSPSSVVSNVVSVVVVVVVVVVVVVVVVVD